Protein AF-A0A935VMG8-F1 (afdb_monomer)

Radius of gyration: 18.13 Å; Cα contacts (8 Å, |Δi|>4): 338; chains: 1; bounding box: 34×32×59 Å

Foldseek 3Di:
DPFKDFDKDKDKDWDFDADPVRHTDLQRIKMKMKIKGAQMKGAPPVLCVLVCQWFPVVCVRIFTFGMWIWIWIAHRQKIWTPFTWTDGPAKIKTKTWIAGNQQWTWIKIKIWGQPVRTPDDDDPPDQKDFPPPDPRRTIIHMDIWGDGPVDIDD

Nearest PDB structures (foldseek):
  3nbb-assembly1_A  TM=2.354E-01  e=1.067E+00  Ogataea angusta
  3kii-assembly1_B  TM=2.666E-01  e=3.594E+00  Arthrobacter globiformis
  7wis-assembly1_B  TM=2.651E-01  e=4.439E+00  Arthrobacter globiformis

Mean predicted aligned error: 8.3 Å

pLDDT: mean 80.33, std 12.92, range [42.19, 96.62]

Solvent-accessible surface area (backbone atoms only — not comparable to full-atom values): 8362 Å² total; per-residue (Å²): 142,76,45,67,49,58,52,78,47,74,49,74,51,76,50,65,48,61,51,100,84,68,50,70,42,60,70,57,29,37,33,43,30,50,38,36,33,34,64,24,33,42,27,68,52,64,83,54,56,79,46,42,80,37,30,56,49,79,67,61,42,57,43,57,26,66,51,39,63,44,66,33,39,33,47,64,52,30,38,38,39,57,86,29,64,38,57,35,98,77,40,39,36,37,38,30,35,39,38,34,82,84,40,40,36,43,35,42,38,39,36,40,39,45,59,89,54,43,78,51,85,80,53,92,87,46,73,47,50,78,50,85,87,45,95,74,57,34,37,34,38,62,47,59,37,38,43,36,79,93,55,71,43,113

Sequence (154 aa):
DNNVGGLLSASIDFSGTWDKFLEPDLNSMKATSDLQIEQGRLVDFKPLESLAKFVDINDLKSIKFSSLQSRVEISKSIITIPKTAIKNSALNIDFWGTHSFNNDIDYHIQLLINDYLLKEKPNADDEFGLLENDPENRRSAFILMTGTVDKLRY

Structure (mmCIF, N/CA/C/O backbone):
data_AF-A0A935VMG8-F1
#
_entry.id   AF-A0A935VMG8-F1
#
loop_
_atom_site.group_PDB
_atom_site.id
_atom_site.type_symbol
_atom_site.label_atom_id
_atom_site.label_alt_id
_atom_site.label_comp_id
_atom_site.label_asym_id
_atom_site.label_entity_id
_atom_site.label_seq_id
_atom_site.pdbx_PDB_ins_code
_atom_site.Cartn_x
_atom_site.Cartn_y
_atom_site.Cartn_z
_atom_site.occupancy
_atom_site.B_iso_or_equiv
_atom_site.auth_seq_id
_atom_site.auth_comp_id
_atom_site.auth_asym_id
_atom_site.auth_atom_id
_atom_site.pdbx_PDB_model_num
ATOM 1 N N . ASP A 1 1 ? -12.688 -13.550 -4.165 1.00 42.19 1 ASP A N 1
ATOM 2 C CA . ASP A 1 1 ? -12.298 -12.164 -4.479 1.00 42.19 1 ASP A CA 1
ATOM 3 C C . ASP A 1 1 ? -13.476 -11.227 -4.299 1.00 42.19 1 ASP A C 1
ATOM 5 O O . ASP A 1 1 ? -14.361 -11.241 -5.138 1.00 42.19 1 ASP A O 1
ATOM 9 N N . ASN A 1 2 ? -13.552 -10.515 -3.165 1.00 55.91 2 ASN A N 1
ATOM 10 C CA . ASN A 1 2 ? -14.521 -9.422 -2.918 1.00 55.91 2 ASN A CA 1
ATOM 11 C C . ASN A 1 2 ? -14.086 -8.517 -1.739 1.00 55.91 2 ASN A C 1
ATOM 13 O O . ASN A 1 2 ? -14.910 -7.947 -1.028 1.00 55.91 2 ASN A O 1
ATOM 17 N N . ASN A 1 3 ? -12.779 -8.411 -1.490 1.00 64.75 3 ASN A N 1
ATOM 18 C CA . ASN A 1 3 ? -12.246 -7.819 -0.258 1.00 64.75 3 ASN A CA 1
ATOM 19 C C . ASN A 1 3 ? -12.005 -6.305 -0.352 1.00 64.75 3 ASN A C 1
ATOM 21 O O . ASN A 1 3 ? -11.779 -5.656 0.665 1.00 64.75 3 ASN A O 1
ATOM 25 N N . VAL A 1 4 ? -12.078 -5.731 -1.557 1.00 70.38 4 VAL A N 1
ATOM 26 C CA . VAL A 1 4 ? -12.009 -4.285 -1.791 1.00 70.38 4 VAL A CA 1
ATOM 27 C C . VAL A 1 4 ? -13.123 -3.894 -2.759 1.00 70.38 4 VAL A C 1
ATOM 29 O O . VAL A 1 4 ? -13.257 -4.497 -3.820 1.00 70.38 4 VAL A O 1
ATOM 32 N N . GLY A 1 5 ? -13.931 -2.900 -2.395 1.00 79.44 5 GLY A N 1
ATOM 33 C CA . GLY A 1 5 ? -14.955 -2.303 -3.256 1.00 79.44 5 GLY A CA 1
ATOM 34 C C . GLY A 1 5 ? -14.786 -0.789 -3.344 1.00 79.44 5 GLY A C 1
ATOM 35 O O . GLY A 1 5 ? -14.193 -0.193 -2.450 1.00 79.44 5 GLY A O 1
ATOM 36 N N . GLY A 1 6 ? -15.301 -0.171 -4.404 1.00 85.69 6 GLY A N 1
ATOM 37 C CA . GLY A 1 6 ? -15.212 1.273 -4.643 1.00 85.69 6 GLY A CA 1
ATOM 38 C C . GLY A 1 6 ? -14.957 1.596 -6.113 1.00 85.69 6 GLY A C 1
ATOM 39 O O . GLY A 1 6 ? -14.901 0.698 -6.955 1.00 85.69 6 GLY A O 1
ATOM 40 N N . LEU A 1 7 ? -14.801 2.883 -6.413 1.00 88.75 7 LEU A N 1
ATOM 41 C CA . LEU A 1 7 ? -14.433 3.372 -7.741 1.00 88.75 7 LEU A CA 1
ATOM 42 C C . LEU A 1 7 ? -12.932 3.662 -7.763 1.00 88.75 7 LEU A C 1
ATOM 44 O O . LEU A 1 7 ? -12.482 4.610 -7.127 1.00 88.75 7 LEU A O 1
ATOM 48 N N . LEU A 1 8 ? -12.164 2.834 -8.473 1.00 90.44 8 LEU A N 1
ATOM 49 C CA . LEU A 1 8 ? -10.731 3.039 -8.682 1.00 90.44 8 LEU A CA 1
ATOM 50 C C . LEU A 1 8 ? -10.505 3.869 -9.951 1.00 90.44 8 LEU A C 1
ATOM 52 O O . LEU A 1 8 ? -10.943 3.489 -11.034 1.00 90.44 8 LEU A O 1
ATOM 56 N N . SER A 1 9 ? -9.768 4.962 -9.806 1.00 92.56 9 SER A N 1
ATOM 57 C CA . SER A 1 9 ? -9.189 5.747 -10.892 1.00 92.56 9 SER A CA 1
ATOM 58 C C . SER A 1 9 ? -7.669 5.726 -10.765 1.00 92.56 9 SER A C 1
ATOM 60 O O . SER A 1 9 ? -7.134 5.821 -9.661 1.00 92.56 9 SER A O 1
ATOM 62 N N . ALA A 1 10 ? -6.971 5.598 -11.890 1.00 92.19 10 ALA A N 1
ATOM 63 C CA . ALA A 1 10 ? -5.516 5.582 -11.936 1.00 92.19 10 ALA A CA 1
ATOM 64 C C . ALA A 1 10 ? -5.023 6.364 -13.155 1.00 92.19 10 ALA A C 1
ATOM 66 O O . ALA A 1 10 ? -5.503 6.141 -14.267 1.00 92.19 10 ALA A O 1
ATOM 67 N N . SER A 1 11 ? -4.052 7.249 -12.945 1.00 94.88 11 SER A N 1
ATOM 68 C CA . SER A 1 11 ? -3.216 7.800 -14.014 1.00 94.88 11 SER A CA 1
ATOM 69 C C . SER A 1 11 ? -1.834 7.177 -13.905 1.00 94.88 11 SER A C 1
ATOM 71 O O . SER A 1 11 ? -1.360 6.961 -12.789 1.00 94.88 11 SER A O 1
ATOM 73 N N . ILE A 1 12 ? -1.203 6.848 -15.031 1.00 93.19 12 ILE A N 1
ATOM 74 C CA . ILE A 1 12 ? 0.116 6.211 -15.061 1.00 93.19 12 ILE A CA 1
ATOM 75 C C . ILE A 1 12 ? 0.984 6.938 -16.082 1.00 93.19 12 ILE A C 1
ATOM 77 O O . ILE A 1 12 ? 0.683 6.920 -17.274 1.00 93.19 12 ILE A O 1
ATOM 81 N N . ASP A 1 13 ? 2.087 7.505 -15.609 1.00 95.25 13 ASP A N 1
ATOM 82 C CA . ASP A 1 13 ? 3.196 7.953 -16.440 1.00 95.25 13 ASP A CA 1
ATOM 83 C C . ASP A 1 13 ? 4.259 6.857 -16.454 1.00 95.25 13 ASP A C 1
ATOM 85 O O . ASP A 1 13 ? 4.725 6.427 -15.400 1.00 95.25 13 ASP A O 1
ATOM 89 N N . PHE A 1 14 ? 4.639 6.382 -17.639 1.00 93.00 14 PHE A N 1
ATOM 90 C CA . PHE A 1 14 ? 5.561 5.260 -17.804 1.00 93.00 14 PHE A CA 1
ATOM 91 C C . PHE A 1 14 ? 6.663 5.587 -18.810 1.00 93.00 14 PHE A C 1
ATOM 93 O O . PHE A 1 14 ? 6.421 6.177 -19.862 1.00 93.00 14 PHE A O 1
ATOM 100 N N . SER A 1 15 ? 7.879 5.145 -18.504 1.00 94.12 15 SER A N 1
ATOM 101 C CA . SER A 1 15 ? 9.023 5.180 -19.409 1.00 94.12 15 SER A CA 1
ATOM 102 C C . SER A 1 15 ? 9.849 3.907 -19.264 1.00 94.12 15 SER A C 1
ATOM 104 O O . SER A 1 15 ? 9.941 3.323 -18.185 1.00 94.12 15 SER A O 1
ATOM 106 N N . GLY A 1 16 ? 10.466 3.482 -20.358 1.00 92.62 16 GLY A N 1
ATOM 107 C CA . GLY A 1 16 ? 11.354 2.331 -20.400 1.00 92.62 16 GLY A CA 1
ATOM 108 C C . GLY A 1 16 ? 12.130 2.316 -21.707 1.00 92.62 16 GLY A C 1
ATOM 109 O O . GLY A 1 16 ? 11.891 3.134 -22.599 1.00 92.62 16 GLY A O 1
ATOM 110 N N . THR A 1 17 ? 13.077 1.397 -21.810 1.00 94.06 17 THR A N 1
ATOM 111 C CA . THR A 1 17 ? 13.816 1.138 -23.043 1.00 94.06 17 THR A CA 1
ATOM 112 C C . THR A 1 17 ? 13.546 -0.272 -23.536 1.00 94.06 17 THR A C 1
ATOM 114 O O . THR A 1 17 ? 13.343 -1.192 -22.743 1.00 94.06 17 THR A O 1
ATOM 117 N N . TRP A 1 18 ? 13.567 -0.421 -24.855 1.00 95.44 18 TRP A N 1
ATOM 118 C CA . TRP A 1 18 ? 13.428 -1.694 -25.544 1.00 95.44 18 TRP A CA 1
ATOM 119 C C . TRP A 1 18 ? 14.649 -1.923 -26.415 1.00 95.44 18 TRP A C 1
ATOM 121 O O . TRP A 1 18 ? 15.248 -0.970 -26.927 1.00 95.44 18 TRP A O 1
ATOM 131 N N . ASP A 1 19 ? 15.002 -3.187 -26.595 1.00 93.88 19 ASP A N 1
ATOM 132 C CA . ASP A 1 19 ? 16.033 -3.565 -27.544 1.00 93.88 19 ASP A CA 1
ATOM 133 C C . ASP A 1 19 ? 15.495 -3.604 -28.992 1.00 93.88 19 ASP A C 1
ATOM 135 O O . ASP A 1 19 ? 14.334 -3.301 -29.283 1.00 93.88 19 ASP A O 1
ATOM 139 N N . LYS A 1 20 ? 16.357 -3.991 -29.939 1.00 95.88 20 LYS A N 1
ATOM 140 C CA . LYS A 1 20 ? 15.998 -4.078 -31.366 1.00 95.88 20 LYS A CA 1
ATOM 141 C C . LYS A 1 20 ? 14.953 -5.157 -31.690 1.00 95.88 20 LYS A C 1
ATOM 143 O O . LYS A 1 20 ? 14.448 -5.174 -32.811 1.00 95.88 20 LYS A O 1
ATOM 148 N N . PHE A 1 21 ? 14.670 -6.058 -30.755 1.00 96.62 21 PHE A N 1
ATOM 149 C CA . PHE A 1 21 ? 13.670 -7.115 -30.864 1.00 96.62 21 PHE A CA 1
ATOM 150 C C . PHE A 1 21 ? 12.373 -6.769 -30.121 1.00 96.62 21 PHE A C 1
ATOM 152 O O . PHE A 1 21 ? 11.465 -7.596 -30.087 1.00 96.62 21 PHE A O 1
ATOM 159 N N . LEU A 1 22 ? 12.255 -5.539 -29.599 1.00 91.25 22 LEU A N 1
ATOM 160 C CA . LEU A 1 22 ? 11.149 -5.093 -28.749 1.00 91.25 22 LEU A CA 1
ATOM 161 C C . LEU A 1 22 ? 11.079 -5.852 -27.416 1.00 91.25 22 LEU A C 1
ATOM 163 O O . LEU A 1 22 ? 10.016 -5.907 -26.794 1.00 91.25 22 LEU A O 1
ATOM 167 N N . GLU A 1 23 ? 12.202 -6.395 -26.943 1.00 93.50 23 GLU A N 1
ATOM 168 C CA . GLU A 1 23 ? 12.296 -6.922 -25.586 1.00 93.50 23 GLU A CA 1
ATOM 169 C C . GLU A 1 23 ? 12.483 -5.755 -24.603 1.00 93.50 23 GLU A C 1
ATOM 171 O O . GLU A 1 23 ? 13.389 -4.932 -24.784 1.00 93.50 23 GLU A O 1
ATOM 176 N N . PRO A 1 24 ? 11.614 -5.621 -23.585 1.00 89.06 24 PRO A N 1
ATOM 177 C CA . PRO A 1 24 ? 11.722 -4.543 -22.616 1.00 89.06 24 PRO A CA 1
ATOM 178 C C . PRO A 1 24 ? 12.858 -4.792 -21.615 1.00 89.06 24 PRO A C 1
ATOM 180 O O . PRO A 1 24 ? 12.928 -5.854 -20.996 1.00 89.06 24 PRO A O 1
ATOM 183 N N . ASP A 1 25 ? 13.681 -3.776 -21.353 1.00 89.06 25 ASP A N 1
ATOM 184 C CA . ASP A 1 25 ? 14.600 -3.803 -20.211 1.00 89.06 25 ASP A CA 1
ATOM 185 C C . ASP A 1 25 ? 13.844 -3.417 -18.929 1.00 89.06 25 ASP A C 1
ATOM 187 O O . ASP A 1 25 ? 13.620 -2.236 -18.650 1.00 89.06 25 ASP A O 1
ATOM 191 N N . LEU A 1 26 ? 13.465 -4.414 -18.124 1.00 83.38 26 LEU A N 1
ATOM 192 C CA . LEU A 1 26 ? 12.743 -4.218 -16.858 1.00 83.38 26 LEU A CA 1
ATOM 193 C C . LEU A 1 26 ? 13.499 -3.325 -15.856 1.00 83.38 26 LEU A C 1
ATOM 195 O O . LEU A 1 26 ? 12.874 -2.655 -15.034 1.00 83.38 26 LEU A O 1
ATOM 199 N N . ASN A 1 27 ? 14.834 -3.265 -15.925 1.00 85.12 27 ASN A N 1
ATOM 200 C CA . ASN A 1 27 ? 15.624 -2.398 -15.043 1.00 85.12 27 ASN A CA 1
ATOM 201 C C . ASN A 1 27 ? 15.567 -0.926 -15.465 1.00 85.12 27 ASN A C 1
ATOM 203 O O . ASN A 1 27 ? 15.765 -0.040 -14.629 1.00 85.12 27 ASN A O 1
ATOM 207 N N . SER A 1 28 ? 15.290 -0.664 -16.744 1.00 88.69 28 SER A N 1
ATOM 208 C CA . SER A 1 28 ? 15.111 0.686 -17.290 1.00 88.69 28 SER A CA 1
ATOM 209 C C . SER A 1 28 ? 13.730 1.277 -16.993 1.00 88.69 28 SER A C 1
ATOM 211 O O . SER A 1 28 ? 13.546 2.490 -17.112 1.00 88.69 28 SER A O 1
ATOM 213 N N . MET A 1 29 ? 12.768 0.431 -16.610 1.00 89.88 29 MET A N 1
ATOM 214 C CA . MET A 1 29 ? 11.391 0.843 -16.382 1.00 89.88 29 MET A CA 1
ATOM 215 C C . MET A 1 29 ? 11.276 1.793 -15.197 1.00 89.88 29 MET A C 1
ATOM 217 O O . MET A 1 29 ? 11.728 1.503 -14.084 1.00 89.88 29 MET A O 1
ATOM 221 N N . LYS A 1 30 ? 10.605 2.912 -15.446 1.00 94.56 30 LYS A N 1
ATOM 222 C CA . LYS A 1 30 ? 10.171 3.866 -14.436 1.00 94.56 30 LYS A CA 1
ATOM 223 C C . LYS A 1 30 ? 8.715 4.193 -14.677 1.00 94.56 30 LYS A C 1
ATOM 225 O O . LYS A 1 30 ? 8.351 4.567 -15.792 1.00 94.56 30 LYS A O 1
ATOM 230 N N . ALA A 1 31 ? 7.910 4.089 -13.634 1.00 94.06 31 ALA A N 1
ATOM 231 C CA . ALA A 1 31 ? 6.530 4.526 -13.676 1.00 94.06 31 ALA A CA 1
ATOM 232 C C . ALA A 1 31 ? 6.187 5.349 -12.440 1.00 94.06 31 ALA A C 1
ATOM 234 O O . ALA A 1 31 ? 6.692 5.086 -11.349 1.00 94.06 31 ALA A O 1
ATOM 235 N N . THR A 1 32 ? 5.281 6.295 -12.602 1.00 96.12 32 THR A N 1
ATOM 236 C CA . THR A 1 32 ? 4.598 6.950 -11.493 1.00 96.12 32 THR A CA 1
ATOM 237 C C . THR A 1 32 ? 3.111 6.809 -11.738 1.00 96.12 32 THR A C 1
ATOM 239 O O . THR A 1 32 ? 2.640 7.055 -12.847 1.00 96.12 32 THR A O 1
ATOM 242 N N . SER A 1 33 ? 2.372 6.381 -10.722 1.00 94.38 33 SER A N 1
ATOM 243 C CA . SER A 1 33 ? 0.928 6.253 -10.805 1.00 94.38 33 SER A CA 1
ATOM 244 C C . SER A 1 33 ? 0.243 7.031 -9.700 1.00 94.38 33 SER A C 1
ATOM 246 O O . SER A 1 33 ? 0.480 6.779 -8.522 1.00 94.38 33 SER A O 1
ATOM 248 N N . ASP A 1 34 ? -0.630 7.953 -10.090 1.00 94.88 34 ASP A N 1
ATOM 249 C CA . ASP A 1 34 ? -1.567 8.596 -9.179 1.00 94.88 34 ASP A CA 1
ATOM 250 C C . ASP A 1 34 ? -2.828 7.728 -9.099 1.00 94.88 34 ASP A C 1
ATOM 252 O O . ASP A 1 34 ? -3.582 7.605 -10.069 1.00 94.88 34 ASP A O 1
ATOM 256 N N . LEU A 1 35 ? -3.030 7.099 -7.943 1.00 92.62 35 LEU A N 1
ATOM 257 C CA . LEU A 1 35 ? -4.160 6.230 -7.634 1.00 92.62 35 LEU A CA 1
ATOM 258 C C . LEU A 1 35 ? -5.173 6.980 -6.774 1.00 92.62 35 LEU A C 1
ATOM 260 O O . LEU A 1 35 ? -4.808 7.608 -5.778 1.00 92.62 35 LEU A O 1
ATOM 264 N N . GLN A 1 36 ? -6.452 6.840 -7.110 1.00 92.31 36 GLN A N 1
ATOM 265 C CA . GLN A 1 36 ? -7.570 7.328 -6.315 1.00 92.31 36 GLN A CA 1
ATOM 266 C C . GLN A 1 36 ? -8.648 6.251 -6.219 1.00 92.31 36 GLN A C 1
ATOM 268 O O . GLN A 1 36 ? -9.161 5.785 -7.231 1.00 92.31 36 GLN A O 1
ATOM 273 N N . ILE A 1 37 ? -9.020 5.871 -5.001 1.00 90.94 37 ILE A N 1
ATOM 274 C CA . ILE A 1 37 ? -10.201 5.046 -4.736 1.00 90.94 37 ILE A CA 1
ATOM 275 C C . ILE A 1 37 ? -11.234 5.934 -4.068 1.00 90.94 37 ILE A C 1
ATOM 277 O O . ILE A 1 37 ? -10.926 6.570 -3.064 1.00 90.94 37 ILE A O 1
ATOM 281 N N . GLU A 1 38 ? -12.456 5.949 -4.583 1.00 91.50 38 GLU A N 1
ATOM 282 C CA . GLU A 1 38 ? -13.588 6.660 -3.991 1.00 91.50 38 GLU A CA 1
ATOM 283 C C . GLU A 1 38 ? -14.661 5.687 -3.516 1.00 91.50 38 GLU A C 1
ATOM 285 O O . GLU A 1 38 ? -14.840 4.607 -4.087 1.00 91.50 38 GLU A O 1
ATOM 290 N N . GLN A 1 39 ? -15.392 6.085 -2.469 1.00 89.75 39 GLN A N 1
ATOM 291 C CA . GLN A 1 39 ? -16.457 5.272 -1.865 1.00 89.75 39 GLN A CA 1
ATOM 292 C C . GLN A 1 39 ? -15.967 3.861 -1.507 1.00 89.75 39 GLN A C 1
ATOM 294 O O . GLN A 1 39 ? -16.657 2.856 -1.707 1.00 89.75 39 GLN A O 1
ATOM 299 N N . GLY A 1 40 ? -14.736 3.804 -1.007 1.00 86.88 40 GLY A N 1
ATOM 300 C CA . GLY A 1 40 ? -14.011 2.574 -0.797 1.00 86.88 40 GLY A CA 1
ATOM 301 C C . GLY A 1 40 ? -14.561 1.747 0.356 1.00 86.88 40 GLY A C 1
ATOM 302 O O . GLY A 1 40 ? -15.101 2.266 1.339 1.00 86.88 40 GLY A O 1
ATOM 303 N N . ARG A 1 41 ? -14.403 0.431 0.252 1.00 85.81 41 ARG A N 1
ATOM 304 C CA . ARG A 1 41 ? -14.701 -0.519 1.319 1.00 85.81 41 ARG A CA 1
ATOM 305 C C . ARG A 1 41 ? -13.642 -1.607 1.360 1.00 85.81 41 ARG A C 1
ATOM 307 O O . ARG A 1 41 ? -13.431 -2.260 0.347 1.00 85.81 41 ARG A O 1
ATOM 314 N N . LEU A 1 42 ? -13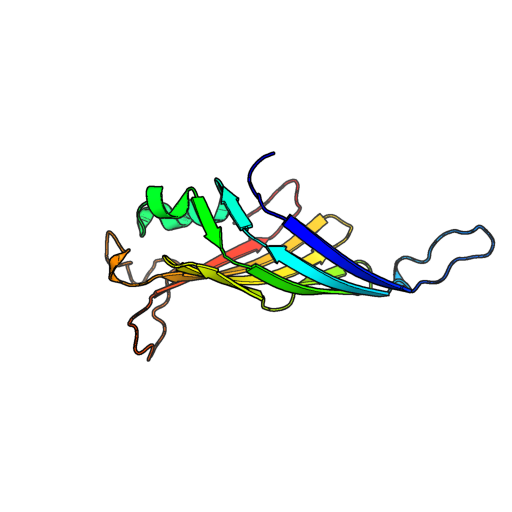.051 -1.840 2.526 1.00 79.94 42 LEU A N 1
ATOM 315 C CA . LEU A 1 42 ? -12.298 -3.058 2.824 1.00 79.94 42 LEU A CA 1
ATOM 316 C C . LEU A 1 42 ? -13.241 -4.050 3.509 1.00 79.94 42 LEU A C 1
ATOM 318 O O . LEU A 1 42 ? -13.899 -3.694 4.489 1.00 79.94 42 LEU A O 1
ATOM 322 N N . VAL A 1 43 ? -13.331 -5.264 2.973 1.00 78.19 43 VAL A N 1
ATOM 323 C CA . VAL A 1 43 ? -14.172 -6.357 3.474 1.00 78.19 43 VAL A CA 1
ATOM 324 C C . VAL A 1 43 ? -13.275 -7.538 3.809 1.00 78.19 43 VAL A C 1
ATOM 326 O O . VAL A 1 43 ? -12.453 -7.939 2.984 1.00 78.19 43 VAL A O 1
ATOM 329 N N . ASP A 1 44 ? -13.432 -8.088 5.012 1.00 72.44 44 ASP A N 1
ATOM 330 C CA . ASP A 1 44 ? -12.680 -9.259 5.484 1.00 72.44 44 ASP A CA 1
ATOM 331 C C . ASP A 1 44 ? -11.167 -9.119 5.242 1.00 72.44 44 ASP A C 1
ATOM 333 O O . ASP A 1 44 ? -10.502 -10.005 4.695 1.00 72.44 44 ASP A O 1
ATOM 337 N N . PHE A 1 45 ? -10.619 -7.947 5.579 1.00 76.06 45 PHE A N 1
ATOM 338 C CA . PHE A 1 45 ? -9.191 -7.701 5.443 1.00 76.06 45 PHE A CA 1
ATOM 339 C C . PHE A 1 45 ? -8.457 -8.492 6.528 1.00 76.06 45 PHE A C 1
ATOM 341 O O . PHE A 1 45 ? -8.297 -8.022 7.652 1.00 76.06 45 PHE A O 1
ATOM 348 N N . LYS A 1 46 ? -8.039 -9.714 6.170 1.00 75.44 46 LYS A N 1
ATOM 349 C CA . LYS A 1 46 ? -7.414 -10.705 7.062 1.00 75.44 46 LYS A CA 1
ATOM 350 C C . LYS A 1 46 ? -6.345 -10.154 8.011 1.00 75.44 46 LYS A C 1
ATOM 352 O O . LYS A 1 46 ? -6.356 -10.568 9.164 1.00 75.4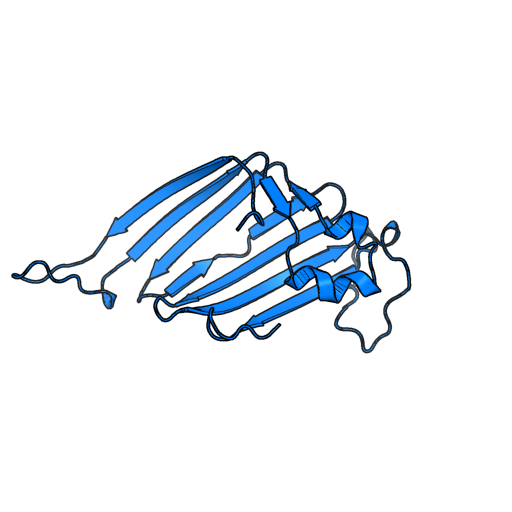4 46 LYS A O 1
ATOM 357 N N . PRO A 1 47 ? -5.460 -9.221 7.605 1.00 71.88 47 PRO A N 1
ATOM 358 C CA . PRO A 1 47 ? -4.480 -8.649 8.526 1.00 71.88 47 PRO A CA 1
ATOM 359 C C . PRO A 1 47 ? -5.112 -7.999 9.762 1.00 71.88 47 PRO A C 1
ATOM 361 O O . PRO A 1 47 ? -4.504 -8.001 10.819 1.00 71.88 47 PRO A O 1
ATOM 364 N N . LEU A 1 48 ? -6.348 -7.501 9.672 1.00 73.75 48 LEU A N 1
ATOM 365 C CA . LEU A 1 48 ? -7.059 -6.917 10.813 1.00 73.75 48 LEU A CA 1
ATOM 366 C C . LEU A 1 48 ? -7.684 -7.959 11.742 1.00 73.75 48 LEU A C 1
ATOM 368 O O . LEU A 1 48 ? -8.107 -7.604 12.840 1.00 73.75 48 LEU A O 1
ATOM 372 N N . GLU A 1 49 ? -7.750 -9.234 11.351 1.00 72.31 49 GLU A N 1
ATOM 373 C CA . GLU A 1 49 ? -8.260 -10.292 12.231 1.00 72.31 49 GLU A CA 1
ATOM 374 C C . GLU A 1 49 ? -7.382 -10.466 13.475 1.00 72.31 49 GLU A C 1
ATOM 376 O O . GLU A 1 49 ? -7.913 -10.756 14.549 1.00 72.31 49 GLU A O 1
ATOM 381 N N . SER A 1 50 ? -6.067 -10.220 13.380 1.00 70.06 50 SER A N 1
ATOM 382 C CA . SER A 1 50 ? -5.167 -10.234 14.546 1.00 70.06 50 SER A CA 1
ATOM 383 C C . SER A 1 50 ? -5.594 -9.224 15.622 1.00 70.06 50 SER A C 1
ATOM 385 O O . SER A 1 50 ? -5.356 -9.435 16.812 1.00 70.06 50 SER A O 1
ATOM 387 N N . LEU A 1 51 ? -6.318 -8.177 15.217 1.00 68.75 51 LEU A N 1
ATOM 388 C CA . LEU A 1 51 ? -6.773 -7.076 16.063 1.00 68.75 51 LEU A CA 1
ATOM 389 C C . LEU A 1 51 ? -8.186 -7.275 16.612 1.00 68.75 51 LEU A C 1
ATOM 391 O O . LEU A 1 51 ? -8.618 -6.514 17.479 1.00 68.75 51 LEU A O 1
ATOM 395 N N . ALA A 1 52 ? -8.899 -8.315 16.170 1.00 69.19 52 ALA A N 1
ATOM 396 C CA . ALA A 1 52 ? -10.236 -8.649 16.665 1.00 69.19 52 ALA A CA 1
ATOM 397 C C . ALA A 1 52 ? -10.265 -9.002 18.165 1.00 69.19 52 ALA A C 1
ATOM 399 O O . ALA A 1 52 ? -11.336 -9.065 18.768 1.00 69.19 52 ALA A O 1
ATOM 400 N N . LYS A 1 53 ? -9.093 -9.233 18.773 1.00 68.94 53 LYS A N 1
ATOM 401 C CA . LYS A 1 53 ? -8.930 -9.386 20.226 1.00 68.94 53 LYS A CA 1
ATOM 402 C C . LYS A 1 53 ? -9.145 -8.072 20.984 1.00 68.94 53 LYS A C 1
ATOM 404 O O . LYS A 1 53 ? -9.566 -8.105 22.132 1.00 68.94 53 LYS A O 1
ATOM 409 N N . PHE A 1 54 ? -8.879 -6.932 20.346 1.00 69.94 54 PHE A N 1
ATOM 410 C CA . PHE A 1 54 ? -8.849 -5.621 20.999 1.00 69.94 54 PHE A CA 1
ATOM 411 C C . PHE A 1 54 ? -10.025 -4.737 20.599 1.00 69.94 54 PHE A C 1
ATOM 413 O O . PHE A 1 54 ? -10.495 -3.955 21.417 1.00 69.94 54 PHE A O 1
ATOM 420 N N . VAL A 1 55 ? -10.534 -4.885 19.376 1.00 71.94 55 VAL A N 1
ATOM 421 C CA . VAL A 1 55 ? -11.659 -4.107 18.832 1.00 71.94 55 VAL A CA 1
ATOM 422 C C . VAL A 1 55 ? -12.807 -5.042 18.475 1.00 71.94 55 VAL A C 1
ATOM 424 O O . VAL A 1 55 ? -12.591 -6.223 18.194 1.00 71.94 55 VAL A O 1
ATOM 427 N N . ASP A 1 56 ? -14.049 -4.547 18.479 1.00 73.31 56 ASP A N 1
ATOM 428 C CA . ASP A 1 56 ? -15.158 -5.351 17.979 1.00 73.31 56 ASP A CA 1
ATOM 429 C C . ASP A 1 56 ? -14.929 -5.772 16.528 1.00 73.31 56 ASP A C 1
ATOM 431 O O . ASP A 1 56 ? -14.804 -4.954 15.621 1.00 73.31 56 ASP A O 1
ATOM 435 N N . ILE A 1 57 ? -14.907 -7.085 16.297 1.00 67.56 57 ILE A N 1
ATOM 436 C CA . ILE A 1 57 ? -14.747 -7.649 14.963 1.00 67.56 57 ILE A CA 1
ATOM 437 C C . ILE A 1 57 ? -15.837 -7.161 14.002 1.00 67.56 57 ILE A C 1
ATOM 439 O O . ILE A 1 57 ? -15.605 -7.090 12.800 1.00 67.56 57 ILE A O 1
ATOM 443 N N . ASN A 1 58 ? -17.020 -6.799 14.505 1.00 71.00 58 ASN A N 1
ATOM 444 C CA . ASN A 1 58 ? -18.081 -6.234 13.677 1.00 71.00 58 ASN A CA 1
ATOM 445 C C . ASN A 1 58 ? -17.710 -4.851 13.122 1.00 71.00 58 ASN A C 1
ATOM 447 O O . ASN A 1 58 ? -18.096 -4.552 11.992 1.00 71.00 58 ASN A O 1
ATOM 451 N N . ASP A 1 59 ? -16.899 -4.076 13.847 1.00 70.19 59 ASP A N 1
ATOM 452 C CA . ASP A 1 59 ? -16.375 -2.786 13.386 1.00 70.19 59 ASP A CA 1
ATOM 453 C C . ASP A 1 59 ? -15.210 -2.963 12.393 1.00 70.19 59 ASP A C 1
ATOM 455 O O . ASP A 1 59 ? -14.991 -2.113 11.529 1.00 70.19 59 ASP A O 1
ATOM 459 N N . LEU A 1 60 ? -14.500 -4.099 12.456 1.00 72.50 60 LEU A N 1
ATOM 460 C CA . LEU A 1 60 ? -13.372 -4.427 11.569 1.00 72.50 60 LEU A CA 1
ATOM 461 C C . LEU A 1 60 ? -13.770 -5.173 10.283 1.00 72.50 60 LEU A C 1
ATOM 463 O O . LEU A 1 60 ? -13.041 -5.124 9.293 1.00 72.50 60 LEU A O 1
ATOM 467 N N . LYS A 1 61 ? -14.928 -5.847 10.259 1.00 73.06 61 LYS A N 1
ATOM 468 C CA . LYS A 1 61 ? -15.399 -6.651 9.108 1.00 73.06 61 LYS A CA 1
ATOM 469 C C . LYS A 1 61 ? -15.656 -5.840 7.839 1.00 73.06 61 LYS A C 1
ATOM 471 O O . LYS A 1 61 ? -15.561 -6.373 6.735 1.00 73.06 61 LYS A O 1
ATOM 476 N N . SER A 1 62 ? -16.037 -4.571 7.976 1.00 76.06 62 SER A N 1
ATOM 477 C CA . SER A 1 62 ? -16.356 -3.712 6.834 1.00 76.06 62 SER A CA 1
ATOM 478 C C . SER A 1 62 ? -15.955 -2.267 7.105 1.00 76.06 62 SER A C 1
ATOM 480 O O . SER A 1 62 ? -16.741 -1.475 7.629 1.00 76.06 62 SER A O 1
ATOM 482 N N . ILE A 1 63 ? -14.779 -1.885 6.624 1.00 78.12 63 ILE A N 1
ATOM 483 C CA . ILE A 1 63 ? -14.232 -0.539 6.794 1.00 78.12 63 ILE A CA 1
ATOM 484 C C . ILE A 1 63 ? -14.557 0.272 5.548 1.00 78.12 63 ILE A C 1
ATOM 486 O O . ILE A 1 63 ? -14.040 -0.003 4.469 1.00 78.12 63 ILE A O 1
ATOM 490 N N . LYS A 1 64 ? -15.425 1.277 5.682 1.00 84.12 64 LYS A N 1
ATOM 491 C CA . LYS A 1 64 ? -15.789 2.200 4.595 1.00 84.12 64 LYS A CA 1
ATOM 492 C C . LYS A 1 64 ? -14.973 3.487 4.667 1.00 84.12 64 LYS A C 1
ATOM 494 O O . LYS A 1 64 ? -14.936 4.119 5.713 1.00 84.12 64 LYS A O 1
ATOM 499 N N . PHE A 1 65 ? -14.374 3.924 3.577 1.00 86.50 65 PHE A N 1
ATOM 500 C CA . PHE A 1 65 ? -13.620 5.177 3.541 1.00 86.50 65 PHE A CA 1
ATOM 501 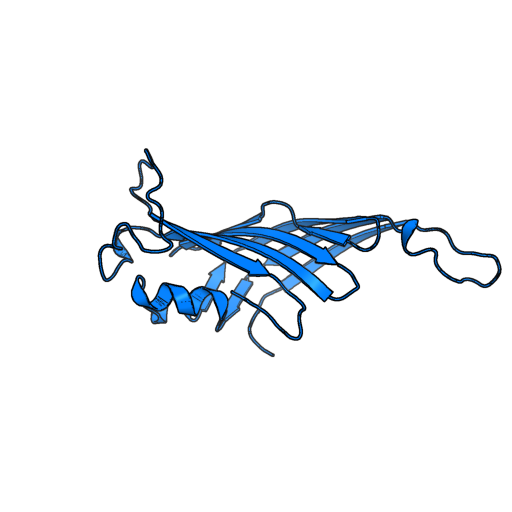C C . PHE A 1 65 ? -14.101 6.045 2.380 1.00 86.50 65 PHE A C 1
ATOM 503 O O . PHE A 1 65 ? -14.541 5.537 1.348 1.00 86.50 65 PHE A O 1
ATOM 510 N N . SER A 1 66 ? -14.073 7.366 2.561 1.00 86.56 66 SER A N 1
ATOM 511 C CA . SER A 1 66 ? -14.555 8.301 1.537 1.00 86.56 66 SER A CA 1
ATOM 512 C C . SER A 1 66 ? -13.656 8.280 0.308 1.00 86.56 66 SER A C 1
ATOM 514 O O . SER A 1 66 ? -14.145 8.170 -0.815 1.00 86.56 66 SER A O 1
ATOM 516 N N . SER A 1 67 ? -12.346 8.356 0.540 1.00 87.75 67 SER A N 1
ATOM 517 C CA . SER A 1 67 ? -11.332 8.321 -0.497 1.00 87.75 67 SER A CA 1
ATOM 518 C C . SER A 1 67 ? -9.995 7.807 0.033 1.00 87.75 67 SER A C 1
ATOM 520 O O . SER A 1 67 ? -9.685 7.937 1.218 1.00 87.75 67 SER A O 1
ATOM 522 N N . LEU A 1 68 ? -9.214 7.213 -0.863 1.00 89.56 68 LEU A N 1
ATOM 523 C CA . LEU A 1 68 ? -7.803 6.880 -0.689 1.00 89.56 68 LEU A CA 1
ATOM 524 C C . LEU A 1 68 ? -7.075 7.458 -1.893 1.00 89.56 68 LEU A C 1
ATOM 526 O O . LEU A 1 68 ? -7.492 7.214 -3.022 1.00 89.56 68 LEU A O 1
ATOM 530 N N . GLN A 1 69 ? -6.011 8.217 -1.657 1.00 92.19 69 GLN A N 1
ATOM 531 C CA . GLN A 1 69 ? -5.156 8.753 -2.712 1.00 92.19 69 GLN A CA 1
ATOM 532 C C . GLN A 1 69 ? -3.709 8.381 -2.421 1.00 92.19 69 GLN A C 1
ATOM 534 O O . GLN A 1 69 ? -3.244 8.567 -1.297 1.00 92.19 69 GLN A O 1
ATOM 539 N N . SER A 1 70 ? -3.006 7.851 -3.417 1.00 93.06 70 SER A N 1
ATOM 540 C CA . SER A 1 70 ? -1.600 7.477 -3.282 1.00 93.06 70 SER A CA 1
ATOM 541 C C . SER A 1 70 ? -0.861 7.694 -4.591 1.00 93.06 70 SER A C 1
ATOM 543 O O . SER A 1 70 ? -1.396 7.406 -5.660 1.00 93.06 70 SER A O 1
ATOM 545 N N . ARG A 1 71 ? 0.379 8.175 -4.501 1.00 94.50 71 ARG A N 1
ATOM 546 C CA . ARG A 1 71 ? 1.298 8.254 -5.634 1.00 94.50 71 ARG A CA 1
ATOM 547 C C . ARG A 1 71 ? 2.287 7.107 -5.535 1.00 94.50 71 ARG A C 1
ATOM 549 O O . ARG A 1 71 ? 3.209 7.159 -4.729 1.00 94.50 71 ARG A O 1
ATOM 556 N N . VAL A 1 72 ? 2.080 6.076 -6.334 1.00 95.00 72 VAL A N 1
ATOM 557 C CA . VAL A 1 72 ? 2.921 4.881 -6.351 1.00 95.00 72 VAL A CA 1
ATOM 558 C C . VAL A 1 72 ? 4.042 5.062 -7.363 1.00 95.00 72 VAL A C 1
ATOM 560 O O . VAL A 1 72 ? 3.826 5.573 -8.462 1.00 95.00 72 VAL A O 1
ATOM 563 N N . GLU A 1 73 ? 5.241 4.620 -7.009 1.00 95.88 73 GLU A N 1
ATOM 564 C CA . GLU A 1 73 ? 6.403 4.656 -7.893 1.00 95.88 73 GLU A CA 1
ATOM 565 C C . GLU A 1 73 ? 6.828 3.242 -8.263 1.00 95.88 73 GLU A C 1
ATOM 567 O O . GLU A 1 73 ? 6.858 2.352 -7.419 1.00 95.88 73 GLU A O 1
ATOM 572 N N . ILE A 1 74 ? 7.185 3.028 -9.523 1.00 93.25 74 ILE A N 1
ATOM 573 C CA . ILE A 1 74 ? 7.774 1.780 -9.999 1.00 93.25 74 ILE A CA 1
ATOM 574 C C . ILE A 1 74 ? 9.173 2.095 -10.497 1.00 93.25 74 ILE A C 1
ATOM 576 O O . ILE A 1 74 ? 9.353 2.943 -11.370 1.00 93.25 74 ILE A O 1
ATOM 580 N N . SER A 1 75 ? 10.169 1.410 -9.950 1.00 93.19 75 SER A N 1
ATOM 581 C CA . SER A 1 75 ? 11.563 1.546 -10.363 1.00 93.19 75 SER A CA 1
ATOM 582 C C . SER A 1 75 ? 12.305 0.257 -10.062 1.00 93.19 75 SER A C 1
ATOM 584 O O . SER A 1 75 ? 12.106 -0.335 -9.002 1.00 93.19 75 SER A O 1
ATOM 586 N N . LYS A 1 76 ? 13.166 -0.190 -10.984 1.00 89.31 76 LYS A N 1
ATOM 587 C CA . LYS A 1 76 ? 13.968 -1.418 -10.816 1.00 89.31 76 LYS A CA 1
ATOM 588 C C . LYS A 1 76 ? 13.115 -2.637 -10.427 1.00 89.31 76 LYS A C 1
ATOM 590 O O . LYS A 1 76 ? 13.492 -3.407 -9.550 1.00 89.31 76 LYS A O 1
ATOM 595 N N . SER A 1 77 ? 11.956 -2.796 -11.070 1.00 89.44 77 SER A N 1
ATOM 596 C CA . SER A 1 77 ? 10.989 -3.877 -10.795 1.00 89.44 77 SER A CA 1
ATOM 597 C C . SER A 1 77 ? 10.432 -3.910 -9.361 1.00 89.44 77 SER A C 1
ATOM 599 O O . SER A 1 77 ? 9.957 -4.951 -8.902 1.00 89.44 77 SER A O 1
ATOM 601 N N . ILE A 1 78 ? 10.485 -2.782 -8.648 1.00 92.44 78 ILE A N 1
ATOM 602 C CA . ILE A 1 78 ? 9.901 -2.607 -7.317 1.00 92.44 78 ILE A CA 1
ATOM 603 C C . ILE A 1 78 ? 8.832 -1.525 -7.397 1.00 92.44 78 ILE A C 1
ATOM 605 O O . ILE A 1 78 ? 9.094 -0.404 -7.834 1.00 92.44 78 ILE A O 1
ATOM 609 N N . ILE A 1 79 ? 7.634 -1.873 -6.946 1.00 93.25 79 ILE A N 1
ATOM 610 C CA . ILE A 1 79 ? 6.527 -0.961 -6.695 1.00 93.25 79 ILE A CA 1
ATOM 611 C C . ILE A 1 79 ? 6.702 -0.431 -5.272 1.00 93.25 79 ILE A C 1
ATOM 613 O O . ILE A 1 79 ? 6.734 -1.214 -4.327 1.00 93.25 79 ILE A O 1
ATOM 617 N N . THR A 1 80 ? 6.816 0.880 -5.112 1.00 95.94 80 THR A N 1
ATOM 618 C CA . THR A 1 80 ? 6.923 1.566 -3.822 1.00 95.94 80 THR A CA 1
ATOM 619 C C . THR A 1 80 ? 5.644 2.343 -3.567 1.00 95.94 80 THR A C 1
ATOM 621 O O . THR A 1 80 ? 5.278 3.231 -4.340 1.00 95.94 80 THR A O 1
ATOM 624 N N . ILE A 1 81 ? 4.976 2.017 -2.467 1.00 95.19 81 ILE A N 1
ATOM 625 C CA . ILE A 1 81 ? 3.774 2.701 -2.004 1.00 95.19 81 ILE A CA 1
ATOM 626 C C . ILE A 1 81 ? 4.190 3.597 -0.834 1.00 95.19 81 ILE A C 1
ATOM 628 O O . ILE A 1 81 ? 4.596 3.075 0.211 1.00 95.19 81 ILE A O 1
ATOM 632 N N . PRO A 1 82 ? 4.127 4.932 -0.973 1.00 94.50 82 PRO A N 1
ATOM 633 C CA . PRO A 1 82 ? 4.451 5.831 0.124 1.00 94.50 82 PRO A CA 1
ATOM 634 C C . PRO A 1 82 ? 3.387 5.747 1.221 1.00 94.50 82 PRO A C 1
ATOM 636 O O . PRO A 1 82 ? 2.284 5.234 1.012 1.00 94.50 82 PRO A O 1
ATOM 639 N N . LYS A 1 83 ? 3.701 6.315 2.391 1.00 92.81 83 LYS A N 1
ATOM 640 C CA . LYS A 1 83 ? 2.770 6.391 3.521 1.00 92.81 83 LYS A CA 1
ATOM 641 C C . LYS A 1 83 ? 1.453 7.046 3.112 1.00 92.81 83 LYS A C 1
ATOM 643 O O . LYS A 1 83 ? 1.387 8.244 2.857 1.00 92.81 83 LYS A O 1
ATOM 648 N N . THR A 1 84 ? 0.422 6.212 3.049 1.00 91.00 84 THR A N 1
ATOM 649 C CA . THR A 1 84 ? -0.918 6.525 2.568 1.00 91.00 84 THR A CA 1
ATOM 650 C C . THR A 1 84 ? -1.891 6.378 3.725 1.00 91.00 84 THR A C 1
ATOM 652 O O . THR A 1 84 ? -2.025 5.293 4.287 1.00 91.00 84 THR A O 1
ATOM 655 N N . ALA A 1 85 ? -2.573 7.466 4.071 1.00 88.62 85 ALA A N 1
ATOM 656 C CA . ALA A 1 85 ? -3.566 7.474 5.135 1.00 88.62 85 ALA A CA 1
ATOM 657 C C . ALA A 1 85 ? -4.964 7.173 4.577 1.00 88.62 85 ALA A C 1
ATOM 659 O O . ALA A 1 85 ? -5.438 7.829 3.647 1.00 88.62 85 ALA A O 1
ATOM 660 N N . ILE A 1 86 ? -5.653 6.226 5.198 1.00 85.50 86 ILE A N 1
ATOM 661 C CA . ILE A 1 86 ? -7.046 5.865 4.958 1.00 85.50 86 ILE A CA 1
ATOM 662 C C . ILE A 1 86 ? -7.823 6.278 6.202 1.00 85.50 86 ILE A C 1
ATOM 664 O O . ILE A 1 86 ? -7.717 5.661 7.263 1.00 85.50 86 ILE A O 1
ATOM 668 N N . LYS A 1 87 ? -8.602 7.351 6.076 1.00 79.69 87 LYS A N 1
ATOM 669 C CA . LYS A 1 87 ? -9.420 7.866 7.176 1.00 79.69 87 LYS A CA 1
ATOM 670 C C . LYS A 1 87 ? -10.826 7.281 7.102 1.00 79.69 87 LYS A C 1
ATOM 672 O O . LYS A 1 87 ? -11.490 7.358 6.066 1.00 79.69 87 LYS A O 1
ATOM 677 N N . ASN A 1 88 ? -11.290 6.728 8.214 1.00 73.44 88 ASN A N 1
ATOM 678 C CA . ASN A 1 88 ? -12.654 6.248 8.414 1.00 73.44 88 ASN A CA 1
ATOM 679 C C . ASN A 1 88 ? -13.179 6.809 9.750 1.00 73.44 88 ASN A C 1
ATOM 681 O O . ASN A 1 88 ? -12.409 7.169 10.634 1.00 73.44 88 ASN A O 1
ATOM 685 N N . SER A 1 89 ? -14.501 6.907 9.894 1.00 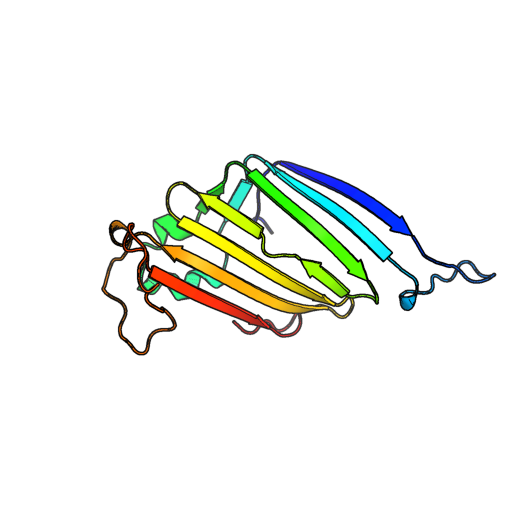65.69 89 SER A N 1
ATOM 686 C CA . SER A 1 89 ? -15.179 7.313 11.131 1.00 65.69 89 SER A CA 1
ATOM 687 C C . SER A 1 89 ? -14.799 6.503 12.381 1.00 65.69 89 SER A C 1
ATOM 689 O O . SER A 1 89 ? -14.854 7.039 13.482 1.00 65.69 89 SER A O 1
ATOM 691 N N . ALA A 1 90 ? -14.447 5.227 12.228 1.00 65.62 90 ALA A N 1
ATOM 692 C CA . ALA A 1 90 ? -14.108 4.318 13.317 1.00 65.62 90 ALA A CA 1
ATOM 693 C C . ALA A 1 90 ? -12.593 4.248 13.570 1.00 65.62 90 ALA A C 1
ATOM 695 O O . ALA A 1 90 ? -12.161 4.198 14.716 1.00 65.62 90 ALA A O 1
ATOM 696 N N . LEU A 1 91 ? -11.767 4.265 12.524 1.00 74.38 91 LEU A N 1
ATOM 697 C CA . LEU A 1 91 ? -10.330 4.007 12.640 1.00 74.38 91 LEU A CA 1
ATOM 698 C C . LEU A 1 91 ? -9.536 4.713 11.537 1.00 74.38 91 LEU A C 1
ATOM 700 O O . LEU A 1 91 ? -10.030 4.869 10.418 1.00 74.38 91 LEU A O 1
ATOM 704 N N . ASN A 1 92 ? -8.298 5.108 11.840 1.00 82.25 92 ASN A N 1
ATOM 705 C CA . ASN A 1 92 ? -7.362 5.598 10.825 1.00 82.25 92 ASN A CA 1
ATOM 706 C C . ASN A 1 92 ? -6.333 4.508 10.520 1.00 82.25 92 ASN A C 1
ATOM 708 O O . ASN A 1 92 ? -5.732 3.951 11.438 1.00 82.25 92 ASN A O 1
ATOM 712 N N . ILE A 1 93 ? -6.131 4.218 9.237 1.00 84.75 93 ILE A N 1
ATOM 713 C CA . ILE A 1 93 ? -5.122 3.268 8.760 1.00 84.75 93 ILE A CA 1
ATOM 714 C C . ILE A 1 93 ? -4.046 4.055 8.033 1.00 84.75 93 ILE A C 1
ATOM 716 O O . ILE A 1 93 ? -4.365 4.795 7.112 1.00 84.75 93 ILE A O 1
ATOM 720 N N . ASP A 1 94 ? -2.787 3.855 8.378 1.00 88.88 94 ASP A N 1
ATOM 721 C CA . ASP A 1 94 ? -1.668 4.222 7.527 1.00 88.88 94 ASP A CA 1
ATOM 722 C C . ASP A 1 94 ? -1.101 2.959 6.875 1.00 88.88 94 ASP A C 1
ATOM 724 O O . ASP A 1 94 ? -0.882 1.949 7.542 1.00 88.88 94 ASP A O 1
ATOM 728 N N . PHE A 1 95 ? -0.838 3.026 5.574 1.00 88.69 95 PHE A N 1
ATOM 729 C CA . PHE A 1 95 ? -0.290 1.926 4.787 1.00 88.69 95 PHE A CA 1
ATOM 730 C C . PHE A 1 95 ? 0.891 2.403 3.943 1.00 88.69 95 PHE A C 1
ATOM 732 O O . PHE A 1 95 ? 0.809 3.449 3.298 1.00 88.69 95 PHE A O 1
ATOM 739 N N . TRP A 1 96 ? 1.986 1.650 3.944 1.00 94.00 96 TRP A N 1
ATOM 740 C CA . TRP A 1 96 ? 3.129 1.859 3.053 1.00 94.00 96 TRP A CA 1
ATOM 741 C C . TRP A 1 96 ? 3.868 0.556 2.824 1.00 94.00 96 TRP A C 1
ATOM 743 O O . TRP A 1 96 ? 3.679 -0.413 3.556 1.00 94.00 96 TRP A O 1
ATOM 753 N N . GLY A 1 97 ? 4.752 0.542 1.837 1.00 94.44 97 GLY A N 1
ATOM 754 C CA . GLY A 1 97 ? 5.632 -0.593 1.648 1.00 94.44 97 GLY A CA 1
ATOM 755 C C . GLY A 1 97 ? 6.096 -0.764 0.221 1.00 94.44 97 GLY A C 1
ATOM 756 O O . GLY A 1 97 ? 6.009 0.150 -0.602 1.00 94.44 97 GLY A O 1
ATOM 757 N N . THR A 1 98 ? 6.589 -1.961 -0.058 1.00 95.56 98 THR A N 1
ATOM 758 C CA . THR A 1 98 ? 7.109 -2.338 -1.361 1.00 95.56 98 THR A CA 1
ATOM 759 C C . THR A 1 98 ? 6.552 -3.672 -1.831 1.00 95.56 98 THR A C 1
ATOM 761 O O . THR A 1 98 ? 6.201 -4.544 -1.036 1.00 95.56 98 THR A O 1
ATOM 764 N N . HIS A 1 99 ? 6.462 -3.810 -3.147 1.00 93.62 99 HIS A N 1
ATOM 765 C CA . HIS A 1 99 ? 6.081 -5.038 -3.825 1.00 93.62 99 HIS A CA 1
ATOM 766 C C . HIS A 1 99 ? 7.019 -5.241 -5.013 1.00 93.62 99 HIS A C 1
ATOM 768 O O . HIS A 1 99 ? 7.063 -4.411 -5.923 1.00 93.62 99 HIS A O 1
ATOM 774 N N . SER A 1 100 ? 7.785 -6.328 -5.016 1.00 91.56 100 SER A N 1
ATOM 775 C CA . SER A 1 100 ? 8.654 -6.692 -6.135 1.00 91.56 100 SER A CA 1
ATOM 776 C C . SER A 1 100 ? 7.859 -7.421 -7.218 1.00 91.56 100 SER A C 1
ATOM 778 O O . SER A 1 100 ? 6.912 -8.143 -6.924 1.00 91.56 100 SER A O 1
ATOM 780 N N . PHE A 1 101 ? 8.262 -7.321 -8.483 1.00 88.06 101 PHE A N 1
ATOM 781 C CA . PHE A 1 101 ? 7.629 -8.103 -9.559 1.00 88.06 101 PHE A CA 1
ATOM 782 C C . PHE A 1 101 ? 7.811 -9.627 -9.403 1.00 88.06 101 PHE A C 1
ATOM 784 O O . PHE A 1 101 ? 7.129 -10.396 -10.076 1.00 88.06 101 PHE A O 1
ATOM 791 N N . ASN A 1 102 ? 8.688 -10.069 -8.493 1.00 88.56 102 ASN A N 1
ATOM 792 C CA . ASN A 1 102 ? 8.818 -11.470 -8.082 1.00 88.56 102 ASN A CA 1
ATOM 793 C C . ASN A 1 102 ? 7.823 -11.852 -6.971 1.00 88.56 102 ASN A C 1
ATOM 795 O O . ASN A 1 102 ? 7.940 -12.926 -6.383 1.00 88.56 102 ASN A O 1
ATOM 799 N N . ASN A 1 103 ? 6.840 -10.989 -6.699 1.00 87.38 103 ASN A N 1
ATOM 800 C CA . ASN A 1 103 ? 5.820 -11.131 -5.669 1.00 87.38 103 ASN A CA 1
ATOM 801 C C . ASN A 1 103 ? 6.365 -11.123 -4.234 1.00 87.38 103 ASN A C 1
ATOM 803 O O . ASN A 1 103 ? 5.663 -11.583 -3.332 1.00 87.38 103 ASN A O 1
ATOM 807 N N . ASP A 1 104 ? 7.576 -10.609 -4.003 1.00 89.75 104 ASP A N 1
ATOM 808 C CA . ASP A 1 104 ? 8.050 -10.338 -2.645 1.00 89.75 104 ASP A CA 1
ATOM 809 C C . ASP A 1 104 ? 7.382 -9.064 -2.138 1.00 89.75 104 ASP A C 1
ATOM 811 O O . ASP A 1 104 ? 7.429 -8.023 -2.799 1.00 89.75 104 ASP A O 1
ATOM 815 N N . ILE A 1 105 ? 6.771 -9.143 -0.964 1.00 91.19 105 ILE A N 1
ATOM 816 C CA . ILE A 1 105 ? 6.108 -8.015 -0.326 1.00 91.19 105 ILE A CA 1
ATOM 817 C C . ILE A 1 105 ? 6.811 -7.637 0.973 1.00 91.19 105 ILE A C 1
ATOM 819 O O . ILE A 1 105 ? 7.286 -8.491 1.727 1.00 91.19 105 ILE A O 1
ATOM 823 N N . ASP A 1 106 ? 6.820 -6.339 1.232 1.00 91.50 106 ASP A N 1
ATOM 824 C CA . ASP A 1 106 ? 7.138 -5.750 2.524 1.00 91.50 106 ASP A CA 1
ATOM 825 C C . ASP A 1 106 ? 6.148 -4.615 2.752 1.00 91.50 106 ASP A C 1
ATOM 827 O O . ASP A 1 106 ? 6.319 -3.508 2.235 1.00 91.50 106 ASP A O 1
ATOM 831 N N . TYR A 1 107 ? 5.045 -4.929 3.424 1.00 90.62 107 TYR A N 1
ATOM 832 C CA . TYR A 1 107 ? 3.986 -3.977 3.706 1.00 90.62 107 TYR A CA 1
ATOM 833 C C . TYR A 1 107 ? 3.885 -3.701 5.192 1.00 90.62 107 TYR A C 1
ATOM 835 O O . TYR A 1 107 ? 3.825 -4.604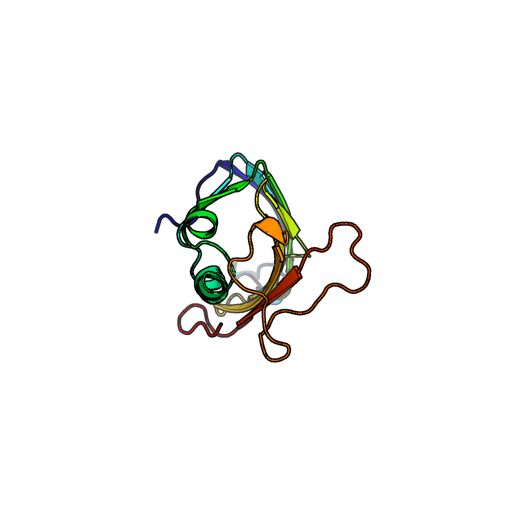 6.025 1.00 90.62 107 TYR A O 1
ATOM 843 N N . HIS A 1 108 ? 3.746 -2.425 5.498 1.00 89.69 108 HIS A N 1
ATOM 844 C CA . HIS A 1 108 ? 3.556 -1.918 6.833 1.00 89.69 1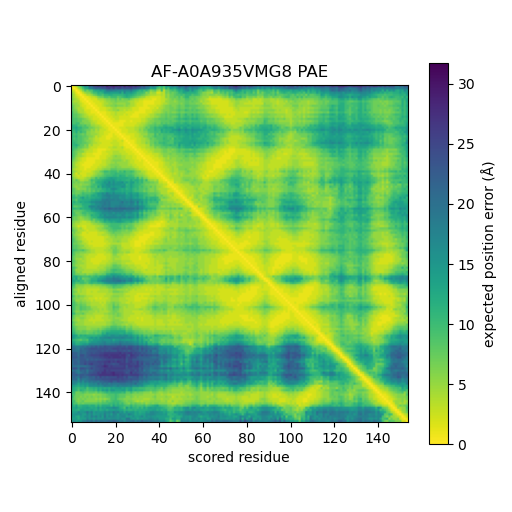08 HIS A CA 1
ATOM 845 C C . HIS A 1 108 ? 2.174 -1.294 6.938 1.00 89.69 108 HIS A C 1
ATOM 847 O O . HIS A 1 108 ? 1.782 -0.443 6.131 1.00 89.69 108 HIS A O 1
ATOM 853 N N . ILE A 1 109 ? 1.441 -1.720 7.957 1.00 86.00 109 ILE A N 1
ATOM 854 C CA . ILE A 1 109 ? 0.120 -1.203 8.278 1.00 86.00 109 ILE A CA 1
ATOM 855 C C . ILE A 1 109 ? 0.179 -0.700 9.714 1.00 86.00 109 ILE A C 1
ATOM 857 O O . ILE A 1 109 ? 0.465 -1.459 10.637 1.00 86.00 109 ILE A O 1
ATOM 861 N N . GLN A 1 110 ? -0.110 0.579 9.905 1.00 85.56 110 GLN A N 1
ATOM 862 C CA . GLN A 1 110 ? -0.276 1.175 11.222 1.00 85.56 110 GLN A CA 1
ATOM 863 C C . GLN A 1 110 ? -1.738 1.559 11.405 1.00 85.56 110 GLN A C 1
ATOM 865 O O . GLN A 1 110 ? -2.340 2.207 10.553 1.00 85.56 110 GLN A O 1
ATOM 870 N N . LEU A 1 111 ? -2.318 1.164 12.528 1.00 81.56 111 LEU A N 1
ATOM 871 C CA . LEU A 1 111 ? -3.727 1.379 12.822 1.00 81.56 111 LEU A CA 1
ATOM 872 C C . LEU A 1 111 ? -3.859 2.220 14.065 1.00 81.56 111 LEU A C 1
ATOM 874 O O . LEU A 1 111 ? -3.283 1.887 15.091 1.00 81.56 111 LEU A O 1
ATOM 878 N N . LEU A 1 112 ? -4.630 3.290 13.961 1.00 81.06 112 LEU A N 1
ATOM 879 C CA . LEU A 1 112 ? -4.931 4.197 15.053 1.00 81.06 112 LEU A CA 1
ATOM 880 C C . LEU A 1 112 ? -6.379 3.976 15.453 1.00 81.06 112 LEU A C 1
ATOM 882 O O . LEU A 1 112 ? -7.306 4.260 14.685 1.00 81.06 112 LEU A O 1
ATOM 886 N N . ILE A 1 113 ? -6.548 3.445 16.655 1.00 77.38 113 ILE A N 1
ATOM 887 C CA . ILE A 1 113 ? -7.834 3.042 17.206 1.00 77.38 113 ILE A CA 1
ATOM 888 C C . ILE A 1 113 ? -8.169 3.983 18.359 1.00 77.38 113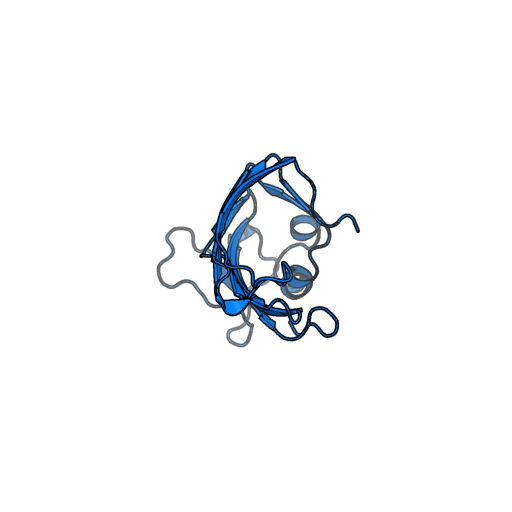 ILE A C 1
ATOM 890 O O . ILE A 1 113 ? -7.343 4.224 19.241 1.00 77.38 113 ILE A O 1
ATOM 894 N N . ASN A 1 114 ? -9.391 4.507 18.355 1.00 75.25 114 ASN A N 1
ATOM 895 C CA . ASN A 1 114 ? -9.891 5.312 19.462 1.00 75.25 114 ASN A CA 1
ATOM 896 C C . ASN A 1 114 ? -10.182 4.423 20.679 1.00 75.25 114 ASN A C 1
ATOM 898 O O . ASN A 1 114 ? -10.770 3.352 20.537 1.00 75.25 114 ASN A O 1
ATOM 902 N N . ASP A 1 115 ? -9.854 4.899 21.880 1.00 72.19 115 ASP A N 1
ATOM 903 C CA . ASP A 1 115 ? -9.984 4.127 23.125 1.00 72.19 115 ASP A CA 1
ATOM 904 C C . ASP A 1 115 ? -11.409 3.589 23.385 1.00 72.19 115 ASP A C 1
ATOM 906 O O . ASP A 1 115 ? -11.566 2.520 23.967 1.00 72.19 115 ASP A O 1
ATOM 910 N N . TYR A 1 116 ? -12.457 4.283 22.920 1.00 75.06 116 TYR A N 1
ATOM 911 C CA . TYR A 1 116 ? -13.851 3.846 23.098 1.00 75.06 116 TYR A CA 1
ATOM 912 C C . TYR A 1 116 ? -14.227 2.600 22.276 1.00 75.06 116 TYR A C 1
ATOM 914 O O . TYR A 1 116 ? -15.254 1.985 22.551 1.00 75.06 116 TYR A O 1
ATOM 922 N N . LEU A 1 117 ? -13.424 2.240 21.268 1.00 73.19 117 LEU A N 1
ATOM 923 C CA . LEU A 1 117 ? -13.616 1.039 20.447 1.00 73.19 117 LEU A CA 1
ATOM 924 C C . LEU A 1 117 ? -12.911 -0.191 21.027 1.00 73.19 117 LEU A C 1
ATOM 926 O O . LEU A 1 117 ? -13.083 -1.297 20.510 1.00 73.19 117 LEU A O 1
ATOM 930 N N . LEU A 1 118 ? -12.108 -0.012 22.079 1.00 74.00 118 LEU A N 1
ATOM 931 C CA . LEU A 1 118 ? -11.370 -1.101 22.697 1.00 74.00 118 LEU A CA 1
ATOM 932 C C . LEU A 1 118 ? -12.265 -1.877 23.663 1.00 74.00 118 LEU A C 1
ATOM 934 O O . LEU A 1 118 ? -12.854 -1.309 24.583 1.00 74.00 118 LEU A O 1
ATOM 938 N N . LYS A 1 119 ? -12.335 -3.195 23.472 1.00 70.25 119 LYS A N 1
ATOM 939 C CA . LYS A 1 119 ? -13.044 -4.112 24.378 1.00 70.25 119 LYS A CA 1
ATOM 940 C C . LYS A 1 119 ? -12.287 -4.320 25.685 1.00 70.25 119 LYS A C 1
ATOM 942 O O . LYS A 1 119 ? -12.898 -4.392 26.747 1.00 70.25 119 LYS A O 1
ATOM 947 N N . GLU A 1 120 ? -10.963 -4.398 25.598 1.00 66.31 120 GLU A N 1
ATOM 948 C CA . GLU A 1 120 ? -10.058 -4.620 26.722 1.00 66.31 120 GLU A CA 1
ATOM 949 C C . GLU A 1 120 ? -8.820 -3.731 26.574 1.00 66.31 120 GLU A C 1
ATOM 951 O O . GLU A 1 120 ? -8.435 -3.352 25.465 1.00 66.31 120 GLU A O 1
ATOM 956 N N . LYS A 1 121 ? -8.187 -3.369 27.697 1.00 64.12 121 LYS A N 1
ATOM 957 C CA . LYS A 1 121 ? -6.911 -2.646 27.656 1.00 64.12 121 LYS A CA 1
ATOM 958 C C . LYS A 1 121 ? -5.821 -3.620 27.188 1.00 64.12 121 LYS A C 1
ATOM 960 O O . LYS A 1 121 ? -5.620 -4.609 27.889 1.00 64.12 121 LYS A O 1
ATOM 965 N N . PRO A 1 122 ? -5.113 -3.350 26.075 1.00 60.59 122 PRO A N 1
ATOM 966 C CA . PRO A 1 122 ? -3.995 -4.189 25.662 1.00 60.59 122 PRO A CA 1
ATOM 967 C C . PRO A 1 122 ? -2.906 -4.203 26.739 1.00 60.59 122 PRO A C 1
ATOM 969 O O . PRO A 1 122 ? -2.674 -3.193 27.420 1.00 60.59 122 PRO A O 1
ATOM 972 N N . ASN A 1 123 ? -2.273 -5.359 26.900 1.00 59.25 123 ASN A N 1
ATOM 973 C CA . ASN A 1 123 ? -1.147 -5.572 27.797 1.00 59.25 123 ASN A CA 1
ATOM 974 C C . ASN A 1 123 ? 0.130 -4.963 27.201 1.00 59.25 123 ASN A C 1
ATOM 976 O O . ASN A 1 123 ? 0.220 -4.716 26.003 1.00 59.25 123 ASN A O 1
ATOM 980 N N . ALA A 1 124 ? 1.143 -4.742 28.042 1.00 55.19 124 ALA A N 1
ATOM 981 C CA . ALA A 1 124 ? 2.428 -4.177 27.616 1.00 55.19 124 ALA A CA 1
ATOM 982 C C . ALA A 1 124 ? 3.214 -5.075 26.635 1.00 55.19 124 ALA A C 1
ATOM 984 O O . ALA A 1 124 ? 4.104 -4.578 25.953 1.00 55.19 124 ALA A O 1
ATOM 985 N N . ASP A 1 125 ? 2.871 -6.366 26.570 1.00 54.03 125 ASP A N 1
ATOM 986 C CA . ASP A 1 125 ? 3.489 -7.364 25.688 1.00 54.03 125 ASP A CA 1
ATOM 987 C C . ASP A 1 125 ? 2.737 -7.547 24.355 1.00 54.03 125 ASP A C 1
ATOM 989 O O . ASP A 1 125 ? 3.182 -8.314 23.501 1.00 54.03 125 ASP A O 1
ATOM 993 N N . ASP A 1 126 ? 1.590 -6.883 24.166 1.00 59.12 126 ASP A N 1
ATOM 994 C CA . ASP A 1 126 ? 0.854 -6.942 22.902 1.00 59.12 126 ASP A CA 1
ATOM 995 C C . ASP A 1 126 ? 1.559 -6.084 21.829 1.00 59.12 126 ASP A C 1
ATOM 997 O O . ASP A 1 126 ? 2.235 -5.107 22.144 1.00 59.12 126 ASP A O 1
ATOM 1001 N N . GLU A 1 127 ? 1.347 -6.381 20.540 1.00 54.81 127 GLU A N 1
ATOM 1002 C CA . GLU A 1 127 ? 1.850 -5.611 19.371 1.00 54.81 127 GLU A CA 1
ATOM 1003 C C . GLU A 1 127 ? 1.282 -4.169 19.272 1.00 54.81 127 GLU A C 1
ATOM 1005 O O . GLU A 1 127 ? 1.317 -3.514 18.225 1.00 54.81 127 GLU A O 1
ATOM 1010 N N . PHE A 1 128 ? 0.730 -3.668 20.376 1.00 54.56 128 PHE A N 1
ATOM 1011 C CA . PHE A 1 128 ? 0.068 -2.389 20.526 1.00 54.56 128 PHE A CA 1
ATOM 1012 C C . PHE A 1 128 ? 0.934 -1.446 21.359 1.00 54.56 128 PHE A C 1
ATOM 1014 O O . PHE A 1 128 ? 1.037 -1.568 22.579 1.00 54.56 128 PHE A O 1
ATOM 1021 N N . GLY A 1 129 ? 1.516 -0.449 20.698 1.00 55.25 129 GLY A N 1
ATOM 1022 C CA . GLY A 1 129 ? 2.204 0.655 21.359 1.00 55.25 129 GLY A CA 1
ATOM 1023 C C . GLY A 1 129 ? 1.235 1.788 21.701 1.00 55.25 129 GLY A C 1
ATOM 1024 O O . GLY A 1 129 ? 0.392 2.175 20.881 1.00 55.25 129 GLY A O 1
ATOM 1025 N N . LEU A 1 130 ? 1.370 2.366 22.900 1.00 52.12 130 LEU A N 1
ATOM 1026 C CA . LEU A 1 130 ? 0.782 3.675 23.194 1.00 52.12 130 LEU A CA 1
ATOM 1027 C C . LEU A 1 130 ? 1.447 4.721 22.293 1.00 52.12 130 LEU A C 1
ATOM 1029 O O . LEU A 1 130 ? 2.674 4.781 22.220 1.00 52.12 130 LEU A O 1
ATOM 1033 N N . LEU A 1 131 ? 0.652 5.565 21.635 1.00 56.00 131 LEU A N 1
ATOM 1034 C CA . LEU A 1 131 ? 1.187 6.799 21.077 1.00 56.00 131 LEU A CA 1
ATOM 1035 C C . LEU A 1 131 ? 1.389 7.782 22.225 1.00 56.00 131 LEU A C 1
ATOM 1037 O O . LEU A 1 131 ? 0.434 8.317 22.787 1.00 56.00 131 LEU A O 1
ATOM 1041 N N . GLU A 1 132 ? 2.643 7.984 22.607 1.00 47.62 132 GLU A N 1
ATOM 1042 C CA . GLU A 1 132 ? 3.001 8.943 23.643 1.00 47.62 132 GLU A CA 1
ATOM 1043 C C . GLU A 1 132 ? 2.580 10.358 23.197 1.00 47.62 132 GLU A C 1
ATOM 1045 O O . GLU A 1 132 ? 2.998 10.832 22.141 1.00 47.62 132 GLU A O 1
ATOM 1050 N N . ASN A 1 133 ? 1.754 1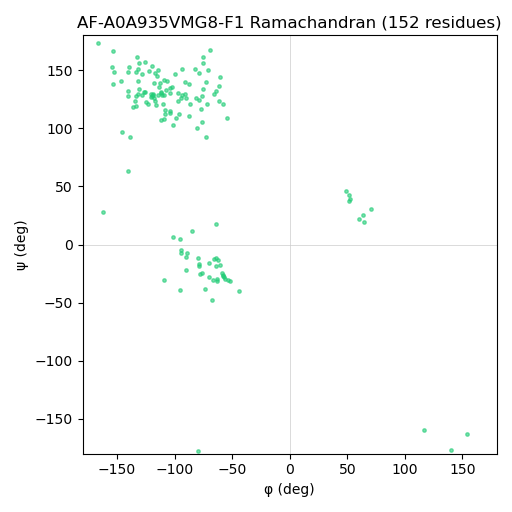1.034 24.005 1.00 52.28 133 ASN A N 1
ATOM 1051 C CA . ASN A 1 133 ? 1.227 12.389 23.767 1.00 52.28 133 ASN A CA 1
ATOM 1052 C C . ASN A 1 133 ? 0.185 12.556 22.636 1.00 52.28 133 ASN A C 1
ATOM 1054 O O . ASN A 1 133 ? 0.103 13.641 22.057 1.00 52.28 133 ASN A O 1
ATOM 1058 N N . ASP A 1 134 ? -0.651 11.553 22.333 1.00 63.34 134 ASP A N 1
ATOM 1059 C CA . ASP A 1 134 ? -1.842 11.794 21.496 1.00 63.34 134 ASP A CA 1
ATOM 1060 C C . ASP A 1 134 ? -2.964 12.478 22.318 1.00 63.34 134 ASP A C 1
ATOM 1062 O O . ASP A 1 134 ? -3.482 11.863 23.256 1.00 63.34 134 ASP A O 1
ATOM 1066 N N . PRO A 1 135 ? -3.384 13.723 21.996 1.00 62.41 135 PRO A N 1
ATOM 1067 C CA . PRO A 1 135 ? -4.487 14.405 22.683 1.00 62.41 135 PRO A CA 1
ATOM 1068 C C . PRO A 1 135 ? -5.831 13.667 22.583 1.00 62.41 135 PRO A C 1
ATOM 1070 O O . PRO A 1 135 ? -6.729 13.937 23.380 1.00 62.41 135 PRO A O 1
ATOM 1073 N N . GLU A 1 136 ? -5.979 12.739 21.634 1.00 66.38 136 GLU A N 1
ATOM 1074 C CA . GLU A 1 136 ? -7.177 11.910 21.473 1.00 66.38 136 GLU A CA 1
ATOM 1075 C C . GLU A 1 136 ? -7.077 10.535 22.160 1.00 66.38 136 GLU A C 1
ATOM 1077 O O . GLU A 1 136 ? -7.994 9.720 22.040 1.00 66.38 136 GLU A O 1
ATOM 1082 N N . ASN A 1 137 ? -5.988 10.275 22.898 1.00 66.81 137 ASN A N 1
ATOM 1083 C CA . ASN A 1 137 ? -5.730 9.023 23.619 1.00 66.81 137 ASN A CA 1
ATOM 1084 C C . ASN A 1 137 ? -5.886 7.770 22.733 1.00 66.81 137 ASN A C 1
ATOM 1086 O O . ASN A 1 137 ? -6.423 6.750 23.167 1.00 66.81 137 ASN A O 1
ATOM 1090 N N . ARG A 1 138 ? -5.469 7.852 21.462 1.00 71.25 138 ARG A N 1
ATOM 1091 C CA . ARG A 1 138 ? -5.564 6.728 20.524 1.00 71.25 138 ARG A CA 1
ATOM 1092 C C . ARG A 1 138 ? -4.440 5.732 20.768 1.00 71.25 138 ARG A C 1
ATOM 1094 O O . ARG A 1 138 ? -3.310 6.094 21.104 1.00 71.25 138 ARG A O 1
ATOM 1101 N N . ARG A 1 139 ? -4.734 4.457 20.531 1.00 73.75 139 ARG A N 1
ATOM 1102 C CA . ARG A 1 139 ? -3.733 3.384 20.551 1.00 73.75 139 ARG A CA 1
ATOM 1103 C C . ARG A 1 139 ? -3.303 3.037 19.143 1.00 73.75 139 ARG A C 1
ATOM 1105 O O . ARG A 1 139 ? -4.119 3.099 18.222 1.00 73.75 139 ARG A O 1
ATOM 1112 N N . SER A 1 140 ? -2.037 2.649 18.997 1.00 77.62 140 SER A N 1
ATOM 1113 C CA . SER A 1 140 ? -1.507 2.193 17.718 1.00 77.62 140 SER A CA 1
ATOM 1114 C C . SER A 1 140 ? -1.282 0.688 17.707 1.00 77.62 140 SER A C 1
ATOM 1116 O O . SER A 1 140 ? -0.695 0.153 18.643 1.00 77.62 140 SER A O 1
ATOM 1118 N N . ALA A 1 141 ? -1.734 0.024 16.648 1.00 78.00 141 ALA A N 1
ATOM 1119 C CA . ALA A 1 141 ? -1.346 -1.343 16.319 1.00 78.00 141 ALA A CA 1
ATOM 1120 C C . ALA A 1 141 ? -0.457 -1.315 15.081 1.00 78.00 141 ALA A C 1
ATOM 1122 O O . ALA A 1 141 ? -0.722 -0.537 14.156 1.00 78.00 141 ALA A O 1
ATOM 1123 N N . PHE A 1 142 ? 0.568 -2.158 15.047 1.00 80.94 142 PHE A N 1
ATOM 1124 C CA . PHE A 1 142 ? 1.444 -2.275 13.890 1.00 80.94 142 PHE A CA 1
ATOM 1125 C C . PHE A 1 142 ? 1.416 -3.697 13.351 1.00 80.94 142 PHE A C 1
ATOM 1127 O O . PHE A 1 142 ? 1.655 -4.641 1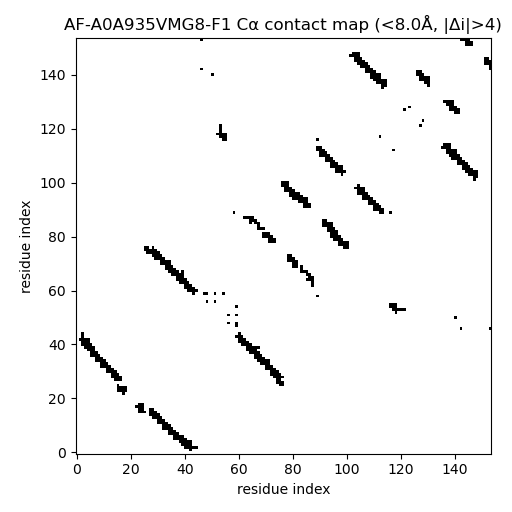4.092 1.00 80.94 142 PHE A O 1
ATOM 1134 N N . ILE A 1 143 ? 1.144 -3.835 12.057 1.00 81.88 143 ILE A N 1
ATOM 1135 C CA . ILE A 1 143 ? 1.176 -5.115 11.355 1.00 81.88 143 ILE A CA 1
ATOM 1136 C C . ILE A 1 143 ? 2.238 -5.023 10.265 1.00 81.88 143 ILE A C 1
ATOM 1138 O O . ILE A 1 143 ? 2.228 -4.100 9.444 1.00 81.88 143 ILE A O 1
ATOM 1142 N N . LEU A 1 144 ? 3.132 -6.007 10.253 1.00 83.00 144 LEU A N 1
ATOM 1143 C CA . LEU A 1 144 ? 4.134 -6.193 9.215 1.00 83.00 144 LEU A CA 1
ATOM 1144 C C . LEU A 1 144 ? 3.749 -7.410 8.373 1.00 83.00 144 LEU A C 1
ATOM 1146 O O . LEU A 1 144 ? 3.759 -8.531 8.869 1.00 83.00 144 LEU A O 1
ATOM 1150 N N . MET A 1 145 ? 3.452 -7.199 7.094 1.00 82.81 145 MET A N 1
ATOM 1151 C CA . MET A 1 145 ? 3.192 -8.287 6.154 1.00 82.81 145 MET A CA 1
ATOM 1152 C C . MET A 1 145 ? 4.399 -8.477 5.247 1.00 82.81 145 MET A C 1
ATOM 1154 O O . MET A 1 145 ? 4.719 -7.607 4.437 1.00 82.81 145 MET A O 1
ATOM 1158 N N . THR A 1 146 ? 5.049 -9.631 5.361 1.00 84.25 146 THR A N 1
ATOM 1159 C CA . THR A 1 146 ? 6.249 -9.957 4.581 1.00 84.25 146 THR A CA 1
ATOM 1160 C C . THR A 1 146 ? 6.158 -11.343 3.959 1.00 84.25 146 THR A C 1
ATOM 1162 O O . THR A 1 146 ? 5.372 -12.199 4.380 1.00 84.25 146 THR A O 1
ATOM 1165 N N . GLY A 1 147 ? 6.989 -11.581 2.949 1.00 83.56 147 GLY A N 1
ATOM 1166 C CA . GLY A 1 147 ? 7.109 -12.870 2.275 1.00 83.56 147 GLY A CA 1
ATOM 1167 C C . GLY A 1 147 ? 6.700 -12.781 0.814 1.00 83.56 147 GLY A C 1
ATOM 1168 O O . GLY A 1 147 ? 6.692 -11.705 0.230 1.00 83.56 147 GLY A O 1
ATOM 1169 N N . THR A 1 148 ? 6.370 -13.923 0.221 1.00 79.06 148 THR A N 1
ATOM 1170 C CA . THR A 1 148 ? 5.833 -13.968 -1.142 1.00 79.06 148 THR A CA 1
ATOM 1171 C C . THR A 1 148 ? 4.312 -13.963 -1.097 1.00 79.06 148 THR A C 1
ATOM 1173 O O . THR A 1 148 ? 3.731 -14.472 -0.137 1.00 79.06 148 THR A O 1
ATOM 1176 N N . VAL A 1 149 ? 3.649 -13.432 -2.126 1.00 69.69 149 VAL A N 1
ATOM 1177 C CA . VAL A 1 149 ? 2.170 -13.418 -2.208 1.00 69.69 149 VAL A CA 1
ATOM 1178 C C . VAL A 1 149 ? 1.555 -14.814 -1.979 1.00 69.69 149 VAL A C 1
ATOM 1180 O O . VAL A 1 149 ? 0.496 -14.923 -1.366 1.00 69.69 149 VAL A O 1
ATOM 1183 N N . ASP A 1 150 ? 2.255 -15.888 -2.362 1.00 67.19 150 ASP A N 1
ATOM 1184 C CA . ASP A 1 150 ? 1.819 -17.280 -2.159 1.00 67.19 150 ASP A CA 1
ATOM 1185 C C . ASP A 1 150 ? 2.041 -17.813 -0.728 1.00 67.19 150 ASP A C 1
ATOM 1187 O O . ASP A 1 150 ? 1.461 -18.829 -0.334 1.00 67.19 150 ASP A O 1
ATOM 1191 N N . LYS A 1 151 ? 2.910 -17.167 0.060 1.00 71.00 151 LYS A N 1
ATOM 1192 C CA . LYS A 1 151 ? 3.296 -17.564 1.426 1.00 71.00 151 LYS A CA 1
ATOM 1193 C C . LYS A 1 151 ? 3.440 -16.337 2.323 1.00 71.00 151 LYS A C 1
ATOM 1195 O O . LYS A 1 151 ? 4.523 -16.045 2.835 1.00 71.00 151 LYS A O 1
ATOM 1200 N N . LEU A 1 152 ? 2.325 -15.644 2.515 1.00 60.53 152 LEU A N 1
ATOM 1201 C CA . LEU A 1 152 ? 2.242 -14.482 3.392 1.00 60.53 152 LEU A CA 1
ATOM 1202 C C . LEU A 1 152 ? 2.564 -14.861 4.843 1.00 60.53 152 LEU A C 1
ATOM 1204 O O . LEU A 1 152 ? 2.066 -15.868 5.358 1.00 60.53 152 LEU A O 1
ATOM 1208 N N . ARG A 1 153 ? 3.366 -14.026 5.505 1.00 62.75 153 ARG A N 1
ATOM 1209 C CA . ARG A 1 153 ? 3.556 -14.018 6.958 1.00 62.75 153 ARG A CA 1
ATOM 1210 C C . ARG A 1 153 ? 3.113 -12.655 7.475 1.00 62.75 153 ARG A C 1
ATOM 1212 O O . ARG A 1 153 ? 3.512 -11.635 6.913 1.00 62.75 153 ARG A O 1
ATOM 1219 N N . TYR A 1 154 ? 2.261 -12.665 8.486 1.00 58.00 154 TYR A N 1
ATOM 1220 C CA . TYR A 1 154 ? 1.718 -11.491 9.157 1.00 58.00 154 TYR A CA 1
ATOM 1221 C C . TYR A 1 154 ? 1.682 -11.747 10.658 1.00 58.00 154 TYR A C 1
ATOM 1223 O O . TYR A 1 154 ? 1.681 -12.945 11.038 1.00 58.00 154 TYR A O 1
#

Secondary structure (DSSP, 8-state):
--SEEEEEEEEEEEE--B-TT--B-TTT-EEEEEEEEEEEEEES-GGGGGGTTTB-HHHHSEEEEEEEEEEEEEETTEEEEEEEEEE-SSEEEEEEEEEETTSEEEEEEEEEE-GGGBSSPPPTTSSEEE-TT-TT--EEEEEEEEEETTEEE-